Protein AF-A0A1I6YGA0-F1 (afdb_monomer_lite)

Structure (mmCIF, N/CA/C/O backbone):
data_AF-A0A1I6YGA0-F1
#
_entry.id   AF-A0A1I6YGA0-F1
#
loop_
_atom_site.group_PDB
_atom_site.id
_atom_site.type_symbol
_atom_site.label_atom_id
_atom_site.label_alt_id
_atom_site.label_comp_id
_atom_site.label_asym_id
_atom_site.label_entity_id
_atom_site.label_seq_id
_atom_site.pdbx_PDB_ins_code
_atom_site.Cartn_x
_atom_site.Cartn_y
_atom_site.Cartn_z
_atom_site.occupancy
_atom_site.B_iso_or_equiv
_atom_site.auth_seq_id
_atom_site.auth_comp_id
_atom_site.auth_asym_id
_atom_site.auth_atom_id
_atom_site.pdbx_PDB_model_num
ATOM 1 N N . MET A 1 1 ? 22.865 12.315 42.371 1.00 42.34 1 MET A N 1
ATOM 2 C CA . MET A 1 1 ? 21.804 12.345 41.342 1.00 42.34 1 MET A CA 1
ATOM 3 C C . MET A 1 1 ? 22.012 13.599 40.511 1.00 42.34 1 MET A C 1
ATOM 5 O O . MET A 1 1 ? 21.665 14.675 40.975 1.00 42.34 1 MET A O 1
ATOM 9 N N . SER A 1 2 ? 22.669 13.477 39.355 1.00 49.22 2 SER A N 1
ATOM 10 C CA . SER A 1 2 ? 22.859 14.594 38.419 1.00 49.22 2 SER A CA 1
ATOM 11 C C . SER A 1 2 ? 21.800 14.509 37.327 1.00 49.22 2 SER A C 1
ATOM 13 O O . SER A 1 2 ? 21.753 13.516 36.607 1.00 49.22 2 SER A O 1
ATOM 15 N N . PHE A 1 3 ? 20.962 15.538 37.213 1.00 49.97 3 PHE A N 1
ATOM 16 C CA . PHE A 1 3 ? 20.061 15.732 36.079 1.00 49.97 3 PHE A CA 1
ATOM 17 C C . PHE A 1 3 ? 20.820 16.473 34.976 1.00 49.97 3 PHE A C 1
ATOM 19 O O . PHE A 1 3 ? 21.172 17.640 35.135 1.00 49.97 3 PHE A O 1
ATOM 26 N N . ILE A 1 4 ? 21.102 15.784 33.870 1.00 62.03 4 ILE A N 1
ATOM 27 C CA . ILE A 1 4 ? 21.651 16.396 32.657 1.00 62.03 4 ILE A CA 1
ATOM 28 C C . ILE A 1 4 ? 20.467 16.947 31.856 1.00 62.03 4 ILE A C 1
ATOM 30 O O . ILE A 1 4 ? 19.718 16.191 31.244 1.00 62.03 4 ILE A O 1
ATOM 34 N N . PHE A 1 5 ? 20.289 18.268 31.884 1.00 54.16 5 PHE A N 1
ATOM 35 C CA . PHE A 1 5 ? 19.388 18.986 30.984 1.00 54.16 5 PHE A CA 1
ATOM 36 C C . PHE A 1 5 ? 20.065 19.129 29.614 1.00 54.16 5 PHE A C 1
ATOM 38 O O . PHE A 1 5 ? 20.969 19.944 29.443 1.00 54.16 5 PHE A O 1
ATOM 45 N N . PHE A 1 6 ? 19.635 18.331 28.636 1.00 55.50 6 PHE A N 1
ATOM 46 C CA . PHE A 1 6 ? 19.988 18.526 27.229 1.00 55.50 6 PHE A CA 1
ATOM 47 C C . PHE A 1 6 ? 19.051 19.586 26.630 1.00 55.50 6 PHE A C 1
ATOM 49 O O . PHE A 1 6 ? 17.948 19.282 26.180 1.00 55.50 6 PHE A O 1
ATOM 56 N N . SER A 1 7 ? 19.474 20.850 26.660 1.00 58.78 7 SER A N 1
ATOM 57 C CA . SER A 1 7 ? 18.802 21.927 25.926 1.00 58.78 7 SER A CA 1
ATOM 58 C C . SER A 1 7 ? 19.131 21.805 24.439 1.00 58.78 7 SER A C 1
ATOM 60 O O . SER A 1 7 ? 20.240 22.120 24.011 1.00 58.78 7 SER A O 1
ATOM 62 N N . ILE A 1 8 ? 18.166 21.334 23.652 1.00 64.69 8 ILE A N 1
ATOM 63 C CA . ILE A 1 8 ? 18.235 21.313 22.188 1.00 64.69 8 ILE A CA 1
ATOM 64 C C . ILE A 1 8 ? 17.971 22.738 21.691 1.00 64.69 8 ILE A C 1
ATOM 66 O O . ILE A 1 8 ? 16.864 23.260 21.822 1.00 64.69 8 ILE A O 1
ATOM 70 N N . ILE A 1 9 ? 19.001 23.387 21.149 1.00 65.25 9 ILE A N 1
ATOM 71 C CA . ILE A 1 9 ? 18.885 24.699 20.509 1.00 65.25 9 ILE A CA 1
ATOM 72 C C . ILE A 1 9 ? 18.364 24.473 19.086 1.00 65.25 9 ILE A C 1
ATOM 74 O O . ILE A 1 9 ? 19.085 23.963 18.232 1.00 65.25 9 ILE A O 1
ATOM 78 N N . PHE A 1 10 ? 17.112 24.851 18.826 1.00 61.97 10 PHE A N 1
ATOM 79 C CA . PHE A 1 10 ? 16.567 24.928 17.472 1.00 61.97 10 PHE A CA 1
ATOM 80 C C . PHE A 1 10 ? 17.081 26.205 16.795 1.00 61.97 10 PHE A C 1
ATOM 82 O O . PHE A 1 10 ? 16.657 27.311 17.130 1.00 61.97 10 PHE A O 1
ATOM 89 N N . THR A 1 11 ? 17.995 26.074 15.835 1.00 58.34 11 THR A N 1
ATOM 90 C CA . THR A 1 11 ? 18.331 27.163 14.909 1.00 58.34 11 THR A CA 1
ATOM 91 C C . THR A 1 11 ? 17.267 27.250 13.817 1.00 58.34 11 THR A C 1
ATOM 93 O O . THR A 1 11 ? 17.091 26.322 13.033 1.00 58.34 11 THR A O 1
ATOM 96 N N . SER A 1 12 ? 16.545 28.373 13.789 1.00 54.09 12 SER A N 1
ATOM 97 C CA . SER A 1 12 ? 15.520 28.709 12.796 1.00 54.09 12 SER A CA 1
ATOM 98 C C . SER A 1 12 ? 16.169 29.249 11.515 1.00 54.09 12 SER A C 1
ATOM 100 O O . SER A 1 12 ? 16.879 30.255 11.560 1.00 54.09 12 SER A O 1
ATOM 102 N N . CYS A 1 13 ? 15.938 28.593 10.375 1.00 54.66 13 CYS A N 1
ATOM 103 C CA . CYS A 1 13 ? 16.297 29.119 9.057 1.00 54.66 13 CYS A CA 1
ATOM 104 C C . CYS A 1 13 ? 15.231 30.126 8.606 1.00 54.66 13 CYS A C 1
ATOM 106 O O . CYS A 1 13 ? 14.084 29.765 8.348 1.00 54.66 13 CYS A O 1
ATOM 108 N N . LYS A 1 14 ? 15.627 31.396 8.503 1.00 47.12 14 LYS A N 1
ATOM 109 C CA . LYS A 1 14 ? 14.820 32.496 7.973 1.00 47.12 14 LYS A CA 1
ATOM 110 C C . LYS A 1 14 ? 15.209 32.723 6.511 1.00 47.12 14 LYS A C 1
ATOM 112 O O . LYS A 1 14 ? 16.275 33.269 6.254 1.00 47.12 14 LYS A O 1
ATOM 117 N N . ASN A 1 15 ? 14.358 32.312 5.572 1.00 55.34 15 ASN A N 1
ATOM 118 C CA . ASN A 1 15 ? 14.463 32.738 4.177 1.00 55.34 15 ASN A CA 1
ATOM 119 C C . ASN A 1 15 ? 13.444 33.854 3.929 1.00 55.34 15 ASN A C 1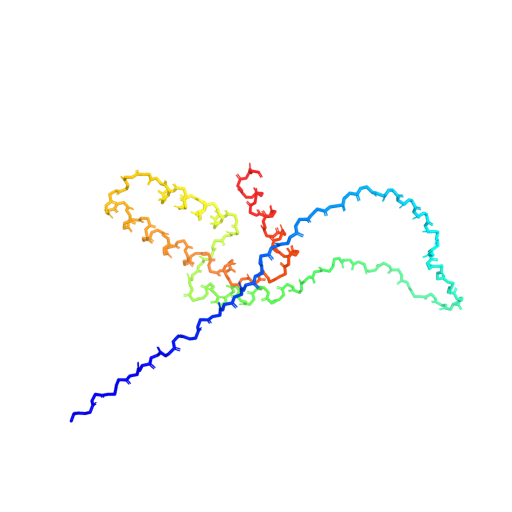
ATOM 121 O O . ASN A 1 15 ? 12.253 33.597 3.778 1.00 55.34 15 ASN A O 1
ATOM 125 N N . ASP A 1 16 ? 13.942 35.089 3.901 1.00 56.16 16 ASP A N 1
ATOM 126 C CA . ASP A 1 16 ? 13.256 36.233 3.309 1.00 56.16 16 ASP A CA 1
ATOM 127 C C . ASP A 1 16 ? 13.551 36.249 1.802 1.00 56.16 16 ASP A C 1
ATOM 129 O O . ASP A 1 16 ? 14.707 36.354 1.395 1.00 56.16 16 ASP A O 1
ATOM 133 N N . ALA A 1 17 ? 12.511 36.172 0.974 1.00 47.16 17 ALA A N 1
ATOM 134 C CA . ALA A 1 17 ? 12.543 36.668 -0.401 1.00 47.16 17 ALA A CA 1
ATOM 135 C C . ALA A 1 17 ? 11.116 37.023 -0.839 1.00 47.16 17 ALA A C 1
ATOM 137 O O . ALA A 1 17 ? 10.391 36.219 -1.424 1.00 47.16 17 ALA A O 1
ATOM 138 N N . SER A 1 18 ? 10.700 38.242 -0.501 1.00 52.03 18 SER A N 1
ATOM 139 C CA . SER A 1 18 ? 9.556 38.915 -1.104 1.00 52.03 18 SER A CA 1
ATOM 140 C C . SER A 1 18 ? 9.965 39.588 -2.423 1.00 52.03 18 SER A C 1
ATOM 142 O O . SER A 1 18 ? 11.060 40.121 -2.579 1.00 52.03 18 SER A O 1
ATOM 144 N N . ASN A 1 19 ? 9.044 39.499 -3.379 1.00 52.62 19 ASN A N 1
ATOM 145 C CA . ASN A 1 19 ? 9.093 39.936 -4.777 1.00 52.62 19 ASN A CA 1
ATOM 146 C C . ASN A 1 19 ? 9.181 41.475 -4.935 1.00 52.62 19 ASN A C 1
ATOM 148 O O . ASN A 1 19 ? 8.706 42.193 -4.051 1.00 52.62 19 ASN A O 1
ATOM 152 N N . PRO A 1 20 ? 9.602 41.994 -6.109 1.00 49.81 20 PRO A N 1
ATOM 153 C CA . PRO A 1 20 ? 8.768 43.027 -6.737 1.00 49.81 20 PRO A CA 1
ATOM 154 C C . PRO A 1 20 ? 8.590 42.897 -8.269 1.00 49.81 20 PRO A C 1
ATOM 156 O O . PRO A 1 20 ? 9.527 42.984 -9.048 1.00 49.81 20 PRO A O 1
ATOM 159 N N . SER A 1 21 ? 7.318 42.729 -8.645 1.00 45.59 21 SER A N 1
ATOM 160 C CA . SER A 1 21 ? 6.516 43.340 -9.728 1.00 45.59 21 SER A CA 1
ATOM 161 C C . SER A 1 21 ? 7.147 44.071 -10.946 1.00 45.59 21 SER A C 1
ATOM 163 O O . SER A 1 21 ? 7.804 45.093 -10.792 1.00 45.59 21 SER A O 1
ATOM 165 N N . SER A 1 22 ? 6.654 43.651 -12.128 1.00 44.25 22 SER A N 1
ATOM 166 C CA . SER A 1 22 ? 6.168 44.416 -13.312 1.00 44.25 22 SER A CA 1
ATOM 167 C C . SER A 1 22 ? 7.109 45.109 -14.321 1.00 44.25 22 SER A C 1
ATOM 169 O O . SER A 1 22 ? 7.956 45.917 -13.965 1.00 44.25 22 SER A O 1
ATOM 171 N N . GLY A 1 23 ? 6.792 44.886 -15.611 1.00 30.98 23 GLY A N 1
ATOM 172 C CA . GLY A 1 23 ? 7.213 45.642 -16.811 1.00 30.98 23 GLY A CA 1
ATOM 173 C C . GLY A 1 23 ? 7.434 44.702 -18.012 1.00 30.98 23 GLY A C 1
ATOM 174 O O . GLY A 1 23 ? 8.439 44.009 -18.038 1.00 30.98 23 GLY A O 1
ATOM 175 N N . ASP A 1 24 ? 6.427 44.399 -18.836 1.00 33.69 24 ASP A N 1
ATOM 176 C CA . ASP A 1 24 ? 5.992 45.096 -20.071 1.00 33.69 24 ASP A CA 1
ATOM 177 C C . ASP A 1 24 ? 6.723 44.627 -21.359 1.00 33.69 24 ASP A C 1
ATOM 179 O O . ASP A 1 24 ? 7.863 44.177 -21.323 1.00 33.69 24 ASP A O 1
ATOM 183 N N . LEU A 1 25 ? 5.978 44.658 -22.468 1.00 46.25 25 LEU A N 1
ATOM 184 C CA . LEU A 1 25 ? 6.155 44.068 -23.802 1.00 46.25 25 LEU A CA 1
ATOM 185 C C . LEU A 1 25 ? 7.572 44.017 -24.418 1.00 46.25 25 LEU A C 1
ATOM 187 O O . LEU A 1 25 ? 8.332 44.979 -24.386 1.00 46.25 25 LEU A O 1
ATOM 191 N N . GLY A 1 26 ? 7.815 42.963 -25.212 1.00 33.16 26 GLY A N 1
ATOM 192 C CA . GLY A 1 26 ? 8.840 42.978 -26.262 1.00 33.16 26 GLY A CA 1
ATOM 193 C C . GLY A 1 26 ? 8.965 41.662 -27.030 1.00 33.16 26 GLY A C 1
ATOM 194 O O . GLY A 1 26 ? 9.661 40.751 -26.596 1.00 33.16 26 GLY A O 1
ATOM 195 N N . ASN A 1 27 ? 8.308 41.568 -28.189 1.00 45.78 27 ASN A N 1
ATOM 196 C CA . ASN A 1 27 ? 8.540 40.513 -29.176 1.00 45.78 27 ASN A CA 1
ATOM 197 C C . ASN A 1 27 ? 9.992 40.553 -29.672 1.00 45.78 27 ASN A C 1
ATOM 199 O O . ASN A 1 27 ? 10.405 41.576 -30.214 1.00 45.78 27 ASN A O 1
ATOM 203 N N . THR A 1 28 ? 10.687 39.414 -29.639 1.00 37.91 28 THR A N 1
ATOM 204 C CA . THR A 1 28 ? 11.838 39.165 -30.516 1.00 37.91 28 THR A CA 1
ATOM 205 C C . THR A 1 28 ? 11.793 37.719 -30.999 1.00 37.91 28 THR A C 1
ATOM 207 O O . THR A 1 28 ? 1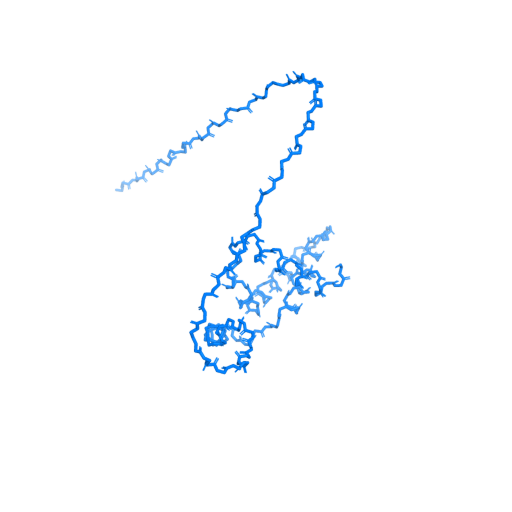2.055 36.782 -30.249 1.00 37.91 28 THR A O 1
ATOM 210 N N . PHE A 1 29 ? 11.439 37.558 -32.274 1.00 44.38 29 PHE A N 1
ATOM 211 C CA . PHE A 1 29 ? 11.752 36.376 -33.070 1.00 44.38 29 PHE A CA 1
ATOM 212 C C . PHE A 1 29 ? 13.272 36.280 -33.219 1.00 44.38 29 PHE A C 1
ATOM 214 O O . PHE A 1 29 ? 13.885 37.241 -33.681 1.00 44.38 29 PHE A O 1
ATOM 221 N N . ILE A 1 30 ? 13.859 35.128 -32.895 1.00 43.66 30 ILE A N 1
ATOM 222 C CA . ILE A 1 30 ? 15.140 34.707 -33.471 1.00 43.66 30 ILE A CA 1
ATOM 223 C C . ILE A 1 30 ? 14.989 33.256 -33.926 1.00 43.66 30 ILE A C 1
ATOM 225 O O . ILE A 1 30 ? 14.966 32.327 -33.121 1.00 43.66 30 ILE A O 1
ATOM 229 N N . ASP A 1 31 ? 14.856 33.112 -35.244 1.00 44.50 31 ASP A N 1
ATOM 230 C CA . ASP A 1 31 ? 15.296 31.949 -36.004 1.00 44.50 31 ASP A CA 1
ATOM 231 C C . ASP A 1 31 ? 16.788 31.723 -35.737 1.00 44.50 31 ASP A C 1
ATOM 233 O O . ASP A 1 31 ? 17.596 32.613 -36.010 1.00 44.50 31 ASP A O 1
ATOM 237 N N . THR A 1 32 ? 17.162 30.525 -35.285 1.00 39.91 32 THR A N 1
ATOM 238 C CA . THR A 1 32 ? 18.535 30.040 -35.451 1.00 39.91 32 THR A CA 1
ATOM 239 C C . THR A 1 32 ? 18.515 28.611 -35.976 1.00 39.91 32 THR A C 1
ATOM 241 O O . THR A 1 32 ? 18.062 27.667 -35.334 1.00 39.91 32 THR A O 1
ATOM 244 N N . ASN A 1 33 ? 19.005 28.548 -37.205 1.00 43.66 33 ASN A N 1
ATOM 245 C CA . ASN A 1 33 ? 19.358 27.430 -38.057 1.00 43.66 33 ASN A CA 1
ATOM 246 C C . ASN A 1 33 ? 20.516 26.582 -37.466 1.00 43.66 33 ASN A C 1
ATOM 248 O O . ASN A 1 33 ? 21.282 27.088 -36.652 1.00 43.66 33 ASN A O 1
ATOM 252 N N . GLU A 1 34 ? 20.664 25.347 -37.973 1.00 40.47 34 GLU A N 1
ATOM 253 C CA . GLU A 1 34 ? 21.823 24.433 -37.867 1.00 40.47 34 GLU A CA 1
ATOM 254 C C . GLU A 1 34 ? 22.126 23.852 -36.468 1.00 40.47 34 GLU A C 1
ATOM 256 O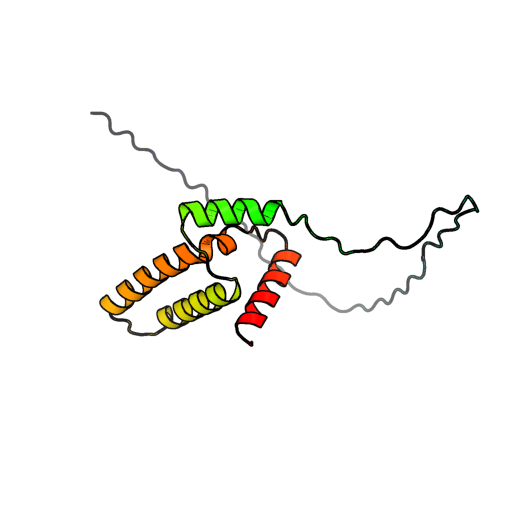 O . GLU A 1 34 ? 22.289 24.554 -35.485 1.00 40.47 34 GLU A O 1
ATOM 261 N N . ASN A 1 35 ? 22.253 22.536 -36.270 1.00 39.16 35 ASN A N 1
ATOM 262 C CA . ASN A 1 35 ? 23.180 21.649 -36.969 1.00 39.16 35 ASN A CA 1
ATOM 263 C C . ASN A 1 35 ? 22.826 20.170 -36.668 1.00 39.16 35 ASN A C 1
ATOM 265 O O . ASN A 1 35 ? 22.759 19.754 -35.510 1.00 39.16 35 ASN A O 1
ATOM 269 N N . LYS A 1 36 ? 22.604 19.373 -37.719 1.00 44.75 36 LYS A N 1
ATOM 270 C CA . LYS A 1 36 ? 22.466 17.907 -37.674 1.00 44.75 36 LYS A CA 1
ATOM 271 C C . LYS A 1 36 ? 23.868 17.293 -37.725 1.00 44.75 36 LYS A C 1
ATOM 273 O O . LYS A 1 36 ? 24.533 17.480 -38.744 1.00 44.75 36 LYS A O 1
ATOM 278 N N . PRO A 1 37 ? 24.311 16.475 -36.752 1.00 38.78 37 PRO A N 1
ATOM 279 C CA . PRO A 1 37 ? 25.534 15.712 -36.948 1.00 38.78 37 PRO A CA 1
ATOM 280 C C . PRO A 1 37 ? 25.292 14.628 -38.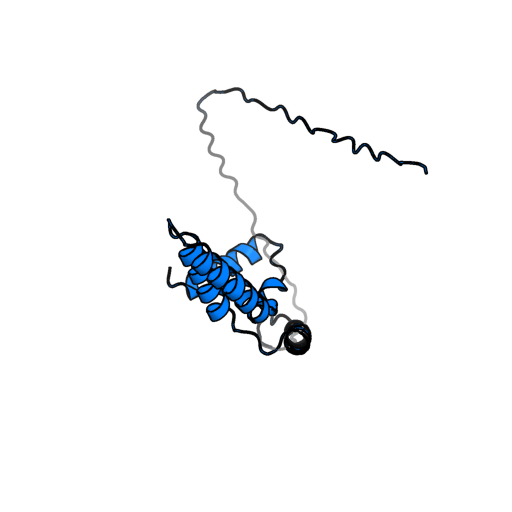012 1.00 38.78 37 PRO A C 1
ATOM 282 O O . PRO A 1 37 ? 24.560 13.658 -37.811 1.00 38.78 37 PRO A O 1
ATOM 285 N N . GLN A 1 38 ? 25.883 14.835 -39.189 1.00 37.00 38 GLN A N 1
ATOM 286 C CA . GLN A 1 38 ? 26.100 13.811 -40.207 1.00 37.00 38 GLN A CA 1
ATOM 287 C C . GLN A 1 38 ? 27.335 13.012 -39.774 1.00 37.00 38 GLN A C 1
ATOM 289 O O . GLN A 1 38 ? 28.447 13.532 -39.808 1.00 37.00 38 GLN A O 1
ATOM 294 N N . ILE A 1 39 ? 27.148 11.766 -39.340 1.00 36.88 39 ILE A N 1
ATOM 295 C CA . ILE A 1 39 ? 28.266 10.853 -39.094 1.00 36.88 39 ILE A CA 1
ATOM 296 C C . ILE A 1 39 ? 28.663 10.256 -40.447 1.00 36.88 39 ILE A C 1
ATOM 298 O O . ILE A 1 39 ? 27.910 9.487 -41.039 1.00 36.88 39 ILE A O 1
ATOM 302 N N . ILE A 1 40 ? 29.834 10.651 -40.944 1.00 38.22 40 ILE A N 1
ATOM 303 C CA . ILE A 1 40 ? 30.519 10.013 -42.070 1.00 38.22 40 ILE A CA 1
ATOM 304 C C . ILE A 1 40 ? 31.417 8.934 -41.458 1.00 38.22 40 ILE A C 1
ATOM 306 O O . ILE A 1 40 ? 32.379 9.265 -40.768 1.00 38.22 40 ILE A O 1
ATOM 310 N N . VAL A 1 41 ? 31.093 7.659 -41.676 1.00 40.19 41 VAL A N 1
ATOM 311 C CA . VAL A 1 41 ? 31.958 6.524 -41.313 1.00 40.19 41 VAL A CA 1
ATOM 312 C C . VAL A 1 41 ? 32.658 6.046 -42.591 1.00 40.19 41 VAL A C 1
ATOM 314 O O . VAL A 1 41 ? 31.958 5.761 -43.564 1.00 40.19 41 VAL A O 1
ATOM 317 N N . PRO A 1 42 ? 34.002 5.991 -42.645 1.00 42.50 42 PRO A N 1
ATOM 318 C CA . PRO A 1 42 ? 34.709 5.321 -43.726 1.00 42.50 42 PRO A CA 1
ATOM 319 C C . PRO A 1 42 ? 34.667 3.797 -43.536 1.00 42.50 42 PRO A C 1
ATOM 321 O O . PRO A 1 42 ? 34.771 3.303 -42.415 1.00 42.50 42 PRO A O 1
ATOM 324 N N . ASP A 1 43 ? 34.508 3.099 -44.661 1.00 41.22 43 ASP A N 1
ATOM 325 C CA . ASP A 1 43 ? 34.462 1.642 -44.831 1.00 41.22 43 ASP A CA 1
ATOM 326 C C . ASP A 1 43 ? 35.496 0.878 -43.993 1.00 41.22 43 ASP A C 1
ATOM 328 O O . ASP A 1 43 ? 36.687 1.202 -43.996 1.00 41.22 43 ASP A O 1
ATOM 332 N N . GLY A 1 44 ? 35.037 -0.192 -43.342 1.00 35.44 44 GLY A N 1
ATOM 333 C CA . GLY A 1 44 ? 35.882 -1.088 -42.564 1.00 35.44 44 GLY A CA 1
ATOM 334 C C . GLY A 1 44 ? 35.107 -2.201 -41.864 1.00 35.44 44 GLY A C 1
ATOM 335 O O . GLY A 1 44 ? 34.940 -2.158 -40.656 1.00 35.44 44 GLY A O 1
ATOM 336 N N . GLU A 1 45 ? 34.710 -3.193 -42.658 1.00 38.34 45 GLU A N 1
ATOM 337 C CA . GLU A 1 45 ? 34.474 -4.594 -42.279 1.00 38.34 45 GLU A CA 1
ATOM 338 C C . GLU A 1 45 ? 33.215 -4.962 -41.464 1.00 38.34 45 GLU A C 1
ATOM 340 O O . GLU A 1 45 ? 32.829 -4.374 -40.461 1.00 38.34 45 GLU A O 1
ATOM 345 N N . LEU A 1 46 ? 32.558 -5.987 -41.997 1.00 47.84 46 LEU A N 1
ATOM 346 C CA . LEU A 1 46 ? 31.247 -6.526 -41.688 1.00 47.84 46 LEU A CA 1
ATOM 347 C C . LEU A 1 46 ? 31.342 -7.517 -40.517 1.00 47.84 46 LEU A C 1
ATOM 349 O O . LEU A 1 46 ? 31.850 -8.618 -40.709 1.00 47.84 46 LEU A O 1
ATOM 353 N N . GLU A 1 47 ? 30.758 -7.195 -39.361 1.00 46.59 47 GLU A N 1
ATOM 354 C CA . GLU A 1 47 ? 30.248 -8.225 -38.450 1.00 46.59 47 GLU A CA 1
ATOM 355 C C . GLU A 1 47 ? 28.725 -8.112 -38.313 1.00 46.59 47 GLU A C 1
ATOM 357 O O . GLU A 1 47 ? 28.136 -7.052 -38.109 1.00 46.59 47 GLU A O 1
ATOM 362 N N . SER A 1 48 ? 28.115 -9.267 -38.548 1.00 42.66 48 SER A N 1
ATOM 363 C CA . SER A 1 48 ? 26.705 -9.597 -38.709 1.00 42.66 48 SER A CA 1
ATOM 364 C C . SER A 1 48 ? 25.804 -9.091 -37.579 1.00 42.66 48 SER A C 1
ATOM 366 O O . SER A 1 48 ? 26.109 -9.260 -36.406 1.00 42.66 48 SER A O 1
ATOM 368 N N . LEU A 1 49 ? 24.692 -8.455 -37.947 1.00 42.25 49 LEU A N 1
ATOM 369 C CA . LEU A 1 49 ? 23.340 -9.041 -37.945 1.00 42.25 49 LEU A CA 1
ATOM 370 C C . LEU A 1 49 ? 22.743 -9.227 -36.538 1.00 42.25 49 LEU A C 1
ATOM 372 O O . LEU A 1 49 ? 23.081 -10.152 -35.808 1.00 42.25 49 LEU A O 1
ATOM 376 N N . ASP A 1 50 ? 21.805 -8.332 -36.223 1.00 47.56 50 ASP A N 1
ATOM 377 C CA . ASP A 1 50 ? 20.620 -8.558 -35.393 1.00 47.56 50 ASP A CA 1
ATOM 378 C C . ASP A 1 50 ? 20.753 -9.592 -34.266 1.00 47.56 50 ASP A C 1
ATOM 380 O O . ASP A 1 50 ? 20.334 -10.743 -34.373 1.00 47.56 50 ASP A O 1
ATOM 384 N N . THR A 1 51 ? 21.252 -9.135 -33.122 1.00 43.69 51 THR A N 1
ATOM 385 C CA . THR A 1 51 ? 20.904 -9.715 -31.821 1.00 43.69 51 THR A CA 1
ATOM 386 C C . THR A 1 51 ? 20.335 -8.564 -30.992 1.00 43.69 51 THR A C 1
ATOM 388 O O . THR A 1 51 ? 21.064 -7.720 -30.494 1.00 43.69 51 THR A O 1
ATOM 391 N N . LEU A 1 52 ? 19.042 -8.288 -31.143 1.00 44.19 52 LEU A N 1
ATOM 392 C CA . LEU A 1 52 ? 17.996 -8.826 -30.280 1.00 44.19 52 LEU A CA 1
ATOM 393 C C . LEU A 1 52 ? 18.042 -8.271 -28.848 1.00 44.19 52 LEU A C 1
ATOM 395 O O . LEU A 1 52 ? 19.006 -8.449 -28.117 1.00 44.19 52 LEU A O 1
ATOM 399 N N . ILE A 1 53 ? 16.862 -7.775 -28.466 1.00 42.41 53 ILE A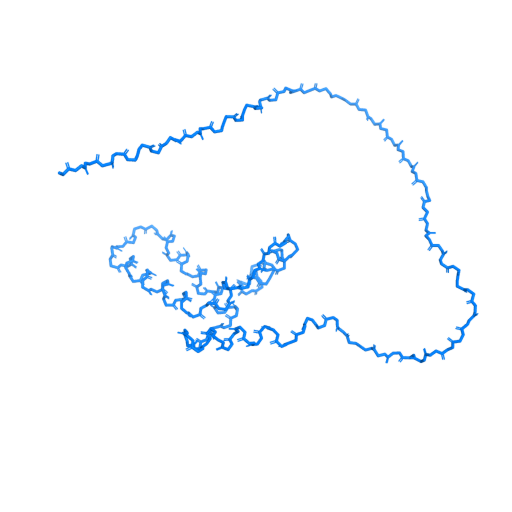 N 1
ATOM 400 C CA . ILE A 1 53 ? 16.283 -7.821 -27.123 1.00 42.41 53 ILE A CA 1
ATOM 401 C C . ILE A 1 53 ? 16.622 -6.622 -26.239 1.00 42.41 53 ILE A C 1
ATOM 403 O O . ILE A 1 53 ? 17.762 -6.346 -25.896 1.00 42.41 53 ILE A O 1
ATOM 407 N N . ASN A 1 54 ? 15.538 -5.910 -25.914 1.00 44.22 54 ASN A N 1
ATOM 408 C CA . ASN A 1 54 ? 15.233 -5.267 -24.645 1.00 44.22 54 ASN A CA 1
ATOM 409 C C . ASN A 1 54 ? 16.435 -5.045 -23.729 1.00 44.22 54 ASN A C 1
ATOM 411 O O . ASN A 1 54 ? 17.070 -5.987 -23.265 1.00 44.22 54 ASN A O 1
ATOM 415 N N . LYS A 1 55 ? 16.623 -3.788 -23.333 1.00 41.00 55 LYS A N 1
ATOM 416 C CA . LYS A 1 55 ? 17.227 -3.452 -22.048 1.00 41.00 55 LYS A CA 1
ATOM 417 C C . LYS A 1 55 ? 16.324 -4.023 -20.941 1.00 41.00 55 LYS A C 1
ATOM 419 O O . LYS A 1 55 ? 15.543 -3.304 -20.330 1.00 41.00 55 LYS A O 1
ATOM 424 N N . GLU A 1 56 ? 16.364 -5.343 -20.789 1.00 52.91 56 GLU A N 1
ATOM 425 C CA . GLU A 1 56 ? 15.963 -6.083 -19.610 1.00 52.91 56 GLU A CA 1
ATOM 426 C C . GLU A 1 56 ? 16.957 -5.648 -18.544 1.00 52.91 56 GLU A C 1
ATOM 428 O O . GLU A 1 56 ? 18.131 -6.020 -18.525 1.00 52.91 56 GLU A O 1
ATOM 433 N N . GLU A 1 57 ? 16.480 -4.744 -17.704 1.00 50.69 57 GLU A N 1
ATOM 434 C CA . GLU A 1 57 ? 16.932 -4.651 -16.333 1.00 50.69 57 GLU A CA 1
ATOM 435 C C . GLU A 1 57 ? 17.100 -6.081 -15.798 1.00 50.69 57 GLU A C 1
ATOM 437 O O . GLU A 1 57 ? 16.183 -6.895 -15.901 1.00 50.69 57 GLU A O 1
ATOM 442 N N . SER A 1 58 ? 18.314 -6.419 -15.362 1.00 39.00 58 SER A N 1
ATOM 443 C CA . SER A 1 58 ? 18.698 -7.781 -14.990 1.00 39.00 58 SER A CA 1
ATOM 444 C C . SER A 1 58 ? 17.628 -8.430 -14.094 1.00 39.00 58 SER A C 1
ATOM 446 O O . SER A 1 58 ? 17.411 -7.950 -12.979 1.00 39.00 58 SER A O 1
ATOM 448 N N . PRO A 1 59 ? 16.980 -9.534 -14.514 1.00 48.44 59 PRO A N 1
ATOM 449 C CA . PRO A 1 59 ? 15.906 -10.170 -13.746 1.00 48.44 59 PRO A CA 1
ATOM 450 C C . PRO A 1 59 ? 16.388 -10.793 -12.424 1.00 48.44 59 PRO A C 1
ATOM 452 O O . PRO A 1 59 ? 15.584 -11.301 -11.649 1.00 48.44 59 PRO A O 1
ATOM 455 N N . ALA A 1 60 ? 17.691 -10.774 -12.134 1.00 45.06 60 ALA A N 1
ATOM 456 C CA . ALA A 1 60 ? 18.247 -11.394 -10.938 1.00 45.06 60 ALA A CA 1
ATOM 457 C C . ALA A 1 60 ? 18.050 -10.550 -9.662 1.00 45.06 60 ALA A C 1
ATOM 459 O O . ALA A 1 60 ? 17.679 -11.109 -8.632 1.00 45.06 60 ALA A O 1
ATOM 460 N N . SER A 1 61 ? 18.226 -9.220 -9.704 1.00 50.38 61 SER A N 1
ATOM 461 C CA . SER A 1 61 ? 18.265 -8.416 -8.464 1.00 50.38 61 SER A CA 1
ATOM 462 C C . SER A 1 61 ? 16.887 -8.159 -7.850 1.00 50.38 61 SER A C 1
ATOM 464 O O . SER A 1 61 ? 16.753 -8.166 -6.632 1.00 50.38 61 SER A O 1
ATOM 466 N N . ILE A 1 62 ? 15.846 -8.004 -8.675 1.00 57.69 62 ILE A N 1
ATOM 467 C CA . ILE A 1 62 ? 14.460 -7.813 -8.203 1.00 57.69 62 ILE A CA 1
ATOM 468 C C . ILE A 1 62 ? 13.923 -9.103 -7.553 1.00 57.69 62 ILE A C 1
ATOM 470 O O . ILE A 1 62 ? 13.060 -9.078 -6.674 1.00 57.69 62 ILE A O 1
ATOM 474 N N . THR A 1 63 ? 14.455 -10.258 -7.958 1.00 66.81 63 THR A N 1
ATOM 475 C CA . THR A 1 63 ? 13.979 -11.561 -7.488 1.00 66.81 63 THR A CA 1
ATOM 476 C C . THR A 1 63 ? 14.535 -11.908 -6.107 1.00 66.81 63 THR A C 1
ATOM 478 O O . THR A 1 63 ? 13.791 -12.415 -5.269 1.00 66.81 63 THR A O 1
ATOM 481 N N . GLU A 1 64 ? 15.806 -11.604 -5.832 1.00 79.81 64 GLU A N 1
ATOM 482 C CA . GLU A 1 64 ? 16.446 -11.917 -4.544 1.00 79.81 64 GLU A CA 1
ATOM 483 C C . GLU A 1 64 ? 15.855 -11.109 -3.380 1.00 79.81 64 GLU A C 1
ATOM 485 O O . GLU A 1 64 ? 15.509 -11.684 -2.345 1.00 79.81 64 GLU A O 1
ATOM 490 N N . GLU A 1 65 ? 15.641 -9.805 -3.569 1.00 82.56 65 GLU A N 1
ATOM 491 C CA . GLU A 1 65 ? 15.015 -8.943 -2.559 1.00 82.56 65 GLU A CA 1
ATOM 492 C C . GLU A 1 65 ? 13.581 -9.394 -2.246 1.00 82.56 65 GLU A C 1
ATOM 494 O O . GLU A 1 65 ? 13.195 -9.535 -1.083 1.00 82.56 65 GLU A O 1
ATOM 499 N N . LYS A 1 66 ? 12.794 -9.712 -3.281 1.00 84.25 66 LYS A N 1
ATOM 500 C CA . LYS A 1 66 ? 11.434 -10.233 -3.109 1.00 84.25 66 LYS A CA 1
ATOM 501 C C . LYS A 1 66 ? 11.417 -11.558 -2.345 1.00 84.25 66 LYS A C 1
ATOM 503 O O . LYS A 1 66 ? 10.538 -11.748 -1.506 1.00 84.25 66 LYS A O 1
ATOM 508 N N . ILE A 1 67 ? 12.378 -12.451 -2.597 1.00 88.19 67 ILE A N 1
ATOM 509 C CA . ILE A 1 67 ? 12.513 -13.721 -1.866 1.00 88.19 67 ILE A CA 1
ATOM 510 C C . ILE A 1 67 ? 12.801 -13.467 -0.381 1.00 88.19 67 ILE A C 1
ATOM 512 O O . ILE A 1 67 ? 12.193 -14.107 0.480 1.00 88.19 67 ILE A O 1
ATOM 516 N N . GLU A 1 68 ? 13.703 -12.541 -0.055 1.00 90.69 68 GLU A N 1
ATOM 517 C CA . GLU A 1 68 ? 14.021 -12.220 1.339 1.00 90.69 68 GLU A CA 1
ATOM 518 C C . GLU A 1 68 ? 12.842 -11.554 2.064 1.00 90.69 68 GLU A C 1
ATOM 520 O O . GLU A 1 68 ? 12.514 -11.920 3.197 1.00 90.69 68 GLU A O 1
ATOM 525 N N . ILE A 1 69 ? 12.137 -10.645 1.389 1.00 88.25 69 ILE A N 1
ATOM 526 C CA . ILE A 1 69 ? 10.906 -10.040 1.905 1.00 88.25 69 ILE A CA 1
ATOM 527 C C . ILE A 1 69 ? 9.841 -11.117 2.149 1.00 88.25 69 ILE A C 1
ATOM 529 O O . ILE A 1 69 ? 9.242 -11.150 3.222 1.00 88.25 69 ILE A O 1
ATOM 533 N N . GLU A 1 70 ? 9.625 -12.042 1.212 1.00 92.25 70 GLU A N 1
ATOM 534 C CA . GLU A 1 70 ? 8.651 -13.128 1.382 1.00 92.25 70 GLU A CA 1
ATOM 535 C C . GLU A 1 70 ? 9.031 -14.093 2.509 1.00 92.25 70 GLU A C 1
ATOM 537 O O . GLU A 1 70 ? 8.156 -14.585 3.226 1.00 92.25 70 GLU A O 1
ATOM 542 N N . LYS A 1 71 ? 10.327 -14.329 2.722 1.00 93.38 71 LYS A N 1
ATOM 543 C CA . LYS A 1 71 ? 10.820 -15.128 3.848 1.00 93.38 71 LYS A CA 1
ATOM 544 C C . LYS A 1 71 ? 10.520 -14.467 5.198 1.00 93.38 71 LYS A C 1
ATOM 546 O O . LYS A 1 71 ? 10.179 -15.172 6.146 1.00 93.38 71 LYS A O 1
ATOM 551 N N . ASN A 1 72 ? 10.636 -13.142 5.286 1.00 92.25 72 ASN A N 1
ATOM 552 C CA . ASN A 1 72 ? 10.476 -12.398 6.540 1.00 92.25 72 ASN A CA 1
ATOM 553 C C . ASN A 1 72 ? 9.019 -11.993 6.829 1.00 92.25 72 ASN A C 1
ATOM 555 O O . ASN A 1 72 ? 8.603 -11.973 7.987 1.00 92.25 72 ASN A O 1
ATOM 559 N N . PHE A 1 73 ? 8.234 -11.694 5.792 1.00 92.69 73 PHE A N 1
ATOM 560 C CA . PHE A 1 73 ? 6.889 -11.112 5.904 1.00 92.69 73 PHE A CA 1
ATOM 561 C C . PHE A 1 73 ? 5.785 -11.999 5.298 1.00 92.69 73 PHE A C 1
ATOM 563 O O . PHE A 1 73 ? 4.596 -11.676 5.366 1.00 92.69 73 PHE A O 1
ATOM 570 N N . GLY A 1 74 ? 6.158 -13.152 4.739 1.00 93.25 74 GLY A N 1
ATOM 571 C CA . GLY A 1 74 ? 5.254 -14.081 4.068 1.00 93.25 74 GLY A CA 1
ATOM 572 C C . GLY A 1 74 ? 4.904 -13.647 2.645 1.00 93.25 74 GLY A C 1
ATOM 573 O O . GLY A 1 74 ? 5.396 -12.643 2.137 1.00 93.25 74 GLY A O 1
ATOM 574 N N . GLN A 1 75 ? 4.010 -14.405 2.000 1.00 93.19 75 GLN A N 1
ATOM 575 C CA . GLN A 1 75 ? 3.590 -14.142 0.620 1.00 93.19 75 GLN A CA 1
ATOM 576 C C . GLN A 1 75 ? 3.110 -12.697 0.440 1.00 93.19 75 GLN A C 1
ATOM 578 O O . GLN A 1 75 ? 2.174 -12.265 1.129 1.00 93.19 75 GLN A O 1
ATOM 583 N N . GLN A 1 76 ? 3.726 -12.016 -0.523 1.00 94.69 76 GLN A N 1
ATOM 584 C CA . GLN A 1 76 ? 3.445 -10.633 -0.884 1.00 94.69 76 GLN A CA 1
ATOM 585 C C . GLN A 1 76 ? 2.349 -10.558 -1.950 1.00 94.69 76 GLN A C 1
ATOM 587 O O . GLN A 1 76 ? 2.170 -11.474 -2.760 1.00 94.69 76 GLN A O 1
ATOM 592 N N . TRP A 1 77 ? 1.584 -9.473 -1.925 1.00 95.00 77 TRP A N 1
ATOM 593 C CA . TRP A 1 77 ? 0.601 -9.170 -2.956 1.00 95.00 77 TRP A CA 1
ATOM 594 C C . TRP A 1 77 ? 1.263 -8.552 -4.184 1.00 95.00 77 TRP A C 1
ATOM 596 O O . TRP A 1 77 ? 2.351 -7.984 -4.121 1.00 95.00 77 TRP A O 1
ATOM 606 N N . ASP A 1 78 ? 0.584 -8.677 -5.321 1.00 92.81 78 ASP A N 1
ATOM 607 C CA . ASP A 1 78 ? 0.999 -7.975 -6.527 1.00 92.81 78 ASP A CA 1
ATOM 608 C C . ASP A 1 78 ? 0.761 -6.460 -6.411 1.00 92.81 78 ASP A C 1
ATOM 610 O O . ASP A 1 78 ? 0.037 -5.958 -5.541 1.00 92.81 78 ASP A O 1
ATOM 614 N N . PHE A 1 79 ? 1.372 -5.726 -7.341 1.00 92.44 79 PHE A N 1
ATOM 615 C CA . PHE A 1 79 ? 1.325 -4.272 -7.371 1.00 92.44 79 PHE A CA 1
ATOM 616 C C . PHE A 1 79 ? -0.106 -3.713 -7.337 1.00 92.44 79 PHE A C 1
ATOM 618 O O . PHE A 1 79 ? -0.423 -2.858 -6.510 1.00 92.44 79 PHE A O 1
ATOM 625 N N . CYS A 1 80 ? -1.000 -4.202 -8.203 1.00 94.50 80 CYS A N 1
ATOM 626 C CA . CYS A 1 80 ? -2.346 -3.640 -8.290 1.00 94.50 80 CYS A CA 1
ATOM 627 C C . CYS A 1 80 ? -3.233 -3.993 -7.090 1.00 94.50 80 CYS A C 1
ATOM 629 O O . CYS A 1 80 ? -4.071 -3.169 -6.720 1.00 94.50 80 CYS A O 1
ATOM 631 N N . ASN A 1 81 ? -3.080 -5.168 -6.474 1.00 96.19 81 ASN A N 1
ATOM 632 C CA . ASN A 1 81 ? -3.828 -5.507 -5.263 1.00 96.19 81 ASN A CA 1
ATOM 633 C C . ASN A 1 81 ? -3.429 -4.598 -4.103 1.00 96.19 81 ASN A C 1
ATOM 635 O O . ASN A 1 81 ? -4.304 -4.084 -3.407 1.00 96.19 81 ASN A O 1
ATOM 639 N N . CYS A 1 82 ? -2.135 -4.324 -3.951 1.00 95.50 82 CYS A N 1
ATOM 640 C CA . CYS A 1 82 ? -1.652 -3.358 -2.972 1.00 95.50 82 CYS A CA 1
ATOM 641 C C . CYS A 1 82 ? -2.171 -1.945 -3.232 1.00 95.50 82 CYS A C 1
ATOM 643 O O . CYS A 1 82 ? -2.719 -1.330 -2.321 1.00 95.50 82 CYS A O 1
ATOM 645 N N . VAL A 1 83 ? -2.083 -1.452 -4.473 1.00 94.81 83 VAL A N 1
ATOM 646 C CA . VAL A 1 83 ? -2.606 -0.124 -4.841 1.00 94.81 83 VAL A CA 1
ATOM 647 C C . VAL A 1 83 ? -4.095 -0.003 -4.513 1.00 94.81 83 VAL A C 1
ATOM 649 O O . VAL A 1 83 ? -4.502 0.962 -3.874 1.00 94.81 83 VAL A O 1
ATOM 652 N N . LYS A 1 84 ? -4.908 -0.995 -4.890 1.00 96.19 84 LYS A N 1
ATOM 653 C CA . LYS A 1 84 ? -6.353 -0.989 -4.611 1.00 96.19 84 LYS A CA 1
ATOM 654 C C . LYS A 1 84 ? -6.662 -1.070 -3.118 1.00 96.19 84 LYS A C 1
ATOM 656 O O . LYS A 1 84 ? -7.588 -0.415 -2.651 1.00 96.19 84 LYS A O 1
ATOM 661 N N . ALA A 1 85 ? -5.916 -1.881 -2.369 1.00 96.25 85 ALA A N 1
ATOM 662 C CA . ALA A 1 85 ? -6.114 -2.018 -0.932 1.00 96.25 85 ALA A CA 1
ATOM 663 C C . ALA A 1 85 ? -5.751 -0.728 -0.183 1.00 96.25 85 ALA A C 1
ATOM 665 O O . ALA A 1 85 ? -6.511 -0.306 0.688 1.00 96.25 85 ALA A O 1
ATOM 666 N N . LEU A 1 86 ? -4.635 -0.091 -0.551 1.00 95.31 86 LEU A N 1
ATOM 667 C CA . LEU A 1 86 ? -4.208 1.192 0.006 1.00 95.31 86 LEU A CA 1
ATOM 668 C C . LEU A 1 86 ? -5.196 2.309 -0.343 1.00 95.31 86 LEU A C 1
ATOM 670 O O . LEU A 1 86 ? -5.632 3.026 0.551 1.00 95.31 86 LEU A O 1
ATOM 674 N N . ASP A 1 87 ? -5.621 2.406 -1.604 1.00 95.50 87 ASP A N 1
ATOM 675 C CA . ASP A 1 87 ? -6.628 3.381 -2.034 1.00 95.50 87 ASP A CA 1
ATOM 676 C C . ASP A 1 87 ? -7.957 3.190 -1.281 1.00 95.50 87 ASP A C 1
ATOM 678 O O . ASP A 1 87 ? -8.507 4.135 -0.714 1.00 95.50 87 ASP A O 1
ATOM 682 N N . SER A 1 88 ? -8.424 1.943 -1.154 1.00 96.12 88 SER A N 1
ATOM 683 C CA . SER A 1 88 ? -9.621 1.617 -0.373 1.00 96.12 88 SER A CA 1
ATOM 684 C C . SER A 1 88 ? -9.483 1.978 1.108 1.00 96.12 88 SER A C 1
ATOM 686 O O . SER A 1 88 ? -10.467 2.408 1.714 1.00 96.12 88 SER A O 1
ATOM 688 N N . LEU A 1 89 ? -8.306 1.781 1.707 1.00 96.56 89 LEU A N 1
ATOM 689 C CA . LEU A 1 89 ? -8.033 2.159 3.091 1.00 96.56 89 LEU A CA 1
ATOM 690 C C . LEU A 1 89 ? -8.072 3.684 3.249 1.00 96.56 89 LEU A C 1
ATOM 692 O O . LEU A 1 89 ? -8.734 4.177 4.159 1.00 96.56 89 LEU A O 1
ATOM 696 N N . THR A 1 90 ? -7.426 4.429 2.349 1.00 95.56 90 THR A N 1
ATOM 697 C CA . THR A 1 90 ? -7.450 5.899 2.350 1.00 95.56 90 THR A CA 1
ATOM 698 C C . THR A 1 90 ? -8.873 6.432 2.205 1.00 95.56 90 THR A C 1
ATOM 700 O O . THR A 1 90 ? -9.274 7.312 2.964 1.00 95.56 90 THR A O 1
ATOM 703 N N . GLN A 1 91 ? -9.673 5.864 1.298 1.00 96.19 91 GLN A N 1
ATOM 704 C CA . GLN A 1 91 ? -11.088 6.220 1.161 1.00 96.19 91 GLN A CA 1
ATOM 705 C C . GLN A 1 91 ? -11.888 5.923 2.437 1.00 96.19 91 GLN A C 1
ATOM 707 O O . GLN A 1 91 ? -12.751 6.710 2.822 1.00 96.19 91 GLN A O 1
ATOM 712 N N . ALA A 1 92 ? -11.616 4.796 3.102 1.00 96.31 92 ALA A N 1
ATOM 713 C CA . ALA A 1 92 ? -12.296 4.429 4.340 1.00 96.31 92 ALA A CA 1
ATOM 714 C C . ALA A 1 92 ? -11.927 5.359 5.505 1.00 96.31 92 ALA A C 1
ATOM 716 O O . ALA A 1 92 ? -12.822 5.789 6.228 1.00 96.31 92 ALA A O 1
ATOM 717 N N . LEU A 1 93 ? -10.647 5.715 5.641 1.00 95.50 93 LEU A N 1
ATOM 718 C CA . LEU A 1 93 ? -10.155 6.677 6.633 1.00 95.50 93 LEU A CA 1
ATOM 719 C C . LEU A 1 93 ? -10.647 8.107 6.362 1.00 95.50 93 LEU A C 1
ATOM 721 O O . LEU A 1 93 ? -10.812 8.884 7.294 1.00 95.50 93 LEU A O 1
ATOM 725 N N . GLY A 1 94 ? -10.914 8.451 5.100 1.00 95.31 94 GLY A N 1
ATOM 726 C CA . GLY A 1 94 ? -11.480 9.744 4.707 1.00 95.31 94 GLY A CA 1
ATOM 727 C C . GLY A 1 94 ? -12.974 9.913 5.014 1.00 95.31 94 GLY A C 1
ATOM 728 O O . GLY A 1 94 ? -13.530 10.979 4.745 1.00 95.31 94 GLY A O 1
ATOM 729 N N . LYS A 1 95 ? -13.653 8.887 5.546 1.00 95.06 95 LYS A N 1
ATOM 730 C CA . LYS A 1 95 ? -15.062 8.991 5.948 1.00 95.06 95 LYS A CA 1
ATOM 731 C C . LYS A 1 95 ? -15.198 9.839 7.212 1.00 95.06 95 LYS A C 1
ATOM 733 O O . LYS A 1 95 ? -14.468 9.666 8.181 1.00 95.06 95 LYS A O 1
ATOM 738 N N . ASN A 1 96 ? -16.196 10.718 7.228 1.00 91.12 96 ASN A N 1
ATOM 739 C CA . ASN A 1 96 ? -16.541 11.479 8.426 1.00 91.12 96 ASN A CA 1
ATOM 740 C C . ASN A 1 96 ? -17.257 10.583 9.449 1.00 91.12 96 ASN A C 1
ATOM 742 O O . ASN A 1 96 ? -18.083 9.755 9.064 1.00 91.12 96 ASN A O 1
ATOM 746 N N . ASN A 1 97 ? -17.020 10.836 10.740 1.00 93.69 97 ASN A N 1
ATOM 747 C CA . ASN A 1 97 ? -17.690 10.184 11.876 1.00 93.69 97 ASN A CA 1
ATOM 748 C C . ASN A 1 97 ? -17.411 8.678 12.032 1.00 93.69 97 ASN A C 1
ATOM 750 O O . ASN A 1 97 ? -18.323 7.918 12.348 1.00 93.69 97 ASN A O 1
ATOM 754 N N . LEU A 1 98 ? -16.163 8.248 11.833 1.00 95.44 98 LEU A N 1
ATOM 755 C CA . LEU A 1 98 ? -15.736 6.912 12.253 1.00 95.44 98 LEU A CA 1
ATOM 756 C C . LEU A 1 98 ? -15.829 6.800 13.779 1.00 95.44 98 LEU A C 1
ATOM 758 O O . LEU A 1 98 ? -15.365 7.687 14.497 1.00 95.44 98 LEU A O 1
ATOM 762 N N . SER A 1 99 ? -16.420 5.716 14.270 1.00 97.25 99 SER A N 1
ATOM 763 C CA . SER A 1 99 ? -16.312 5.343 15.681 1.00 97.25 99 SER A CA 1
ATOM 764 C C . SER A 1 99 ? -14.889 4.890 16.018 1.00 97.25 99 SER A C 1
ATOM 766 O O . SER A 1 99 ? -14.155 4.430 15.141 1.00 97.25 99 SER A O 1
ATOM 768 N N . ASP A 1 100 ? -14.513 4.949 17.297 1.00 96.56 100 ASP A N 1
ATOM 769 C CA . ASP A 1 100 ? -13.197 4.482 17.764 1.00 96.56 100 ASP A CA 1
ATOM 770 C C . ASP A 1 100 ? -12.941 3.021 17.359 1.00 96.56 100 ASP A C 1
ATOM 772 O O . ASP A 1 100 ? -11.862 2.671 16.891 1.00 96.56 100 ASP A O 1
ATOM 776 N N . GLN A 1 101 ? -13.973 2.175 17.432 1.00 97.69 101 GLN A N 1
ATOM 777 C CA . GLN A 1 101 ? -13.882 0.777 17.018 1.00 97.69 101 GLN A CA 1
ATOM 778 C C . GLN A 1 101 ? -13.627 0.623 15.509 1.00 97.69 101 GLN A C 1
ATOM 780 O O . GLN A 1 101 ? -12.870 -0.257 15.099 1.00 97.69 101 GLN A O 1
ATOM 785 N N . GLU A 1 102 ? -14.265 1.439 14.666 1.00 97.19 102 GLU A N 1
ATOM 786 C CA . GLU A 1 102 ? -14.023 1.413 13.218 1.00 97.19 102 GLU A CA 1
ATOM 787 C C . GLU A 1 102 ? -12.621 1.919 12.883 1.00 97.19 102 GLU A C 1
ATOM 789 O O . GLU A 1 102 ? -11.961 1.352 12.012 1.00 97.19 102 GLU A O 1
ATOM 794 N N . LEU A 1 103 ? -12.148 2.948 13.589 1.00 97.19 103 LEU A N 1
ATOM 795 C CA . LEU A 1 103 ? -10.787 3.445 13.437 1.00 97.19 103 LEU A CA 1
ATOM 796 C C . LEU A 1 103 ? -9.766 2.357 13.791 1.00 97.19 103 LEU A C 1
ATOM 798 O O . LEU A 1 103 ? -8.887 2.076 12.977 1.00 97.19 103 LEU A O 1
ATOM 802 N N . ASP A 1 104 ? -9.928 1.683 14.930 1.00 97.75 104 ASP A N 1
ATOM 803 C CA . ASP A 1 104 ? -9.050 0.583 15.348 1.00 97.75 104 ASP A CA 1
ATOM 804 C C . ASP A 1 104 ? -9.020 -0.554 14.315 1.00 97.75 104 ASP A C 1
ATOM 806 O O . ASP A 1 104 ? -7.956 -1.080 13.981 1.00 97.75 104 ASP A O 1
ATOM 810 N N . GLN A 1 105 ? -10.176 -0.908 13.743 1.00 97.69 105 GLN A N 1
ATOM 811 C CA . GLN A 1 105 ? -10.253 -1.915 12.679 1.00 97.69 105 GLN A CA 1
ATOM 812 C C . GLN A 1 105 ? -9.527 -1.478 11.403 1.00 97.69 105 GLN A C 1
ATOM 814 O O . GLN A 1 105 ? -8.870 -2.299 10.755 1.00 97.69 105 GLN A O 1
ATOM 819 N N . LEU A 1 106 ? -9.638 -0.203 11.022 1.00 97.75 106 LEU A N 1
ATOM 820 C CA . LEU A 1 106 ? -8.940 0.338 9.858 1.00 97.75 106 LEU A CA 1
ATOM 821 C C . LEU A 1 106 ? -7.425 0.377 10.078 1.00 97.75 106 LEU A C 1
ATOM 823 O O . LEU A 1 106 ? -6.691 0.035 9.152 1.00 97.75 106 LEU A O 1
ATOM 827 N N . LEU A 1 107 ? -6.963 0.705 11.286 1.00 97.00 107 LEU A N 1
ATOM 828 C CA . LEU A 1 107 ? -5.542 0.670 11.649 1.00 97.00 107 LEU A CA 1
ATOM 829 C C . LEU A 1 107 ? -4.995 -0.766 11.657 1.00 97.00 107 LEU A C 1
ATOM 831 O O . LEU A 1 107 ? -3.975 -1.057 11.039 1.00 97.00 107 LEU A O 1
ATOM 835 N N . GLN A 1 108 ? -5.725 -1.720 12.237 1.00 97.75 108 GLN A N 1
ATOM 836 C CA . GLN A 1 108 ? -5.324 -3.128 12.161 1.00 97.75 108 GLN A CA 1
ATOM 837 C C . GLN A 1 108 ? -5.262 -3.619 10.704 1.00 97.75 108 GLN A C 1
ATOM 839 O O . GLN A 1 108 ? -4.390 -4.404 10.317 1.00 97.75 108 GLN A O 1
ATOM 844 N N . ARG A 1 109 ? -6.192 -3.150 9.865 1.00 96.88 109 ARG A N 1
ATOM 845 C CA . ARG A 1 109 ? -6.181 -3.457 8.437 1.00 96.88 109 ARG A CA 1
ATOM 846 C C . ARG A 1 109 ? -5.020 -2.777 7.714 1.00 96.88 109 ARG A C 1
ATOM 848 O O . ARG A 1 109 ? -4.483 -3.393 6.794 1.00 96.88 109 ARG A O 1
ATOM 855 N N . SER A 1 110 ? -4.616 -1.571 8.114 1.00 96.62 110 SER A N 1
ATOM 856 C CA . SER A 1 110 ? -3.447 -0.904 7.541 1.00 96.62 110 SER A CA 1
ATOM 857 C C . SER A 1 110 ? -2.171 -1.691 7.800 1.00 96.62 110 SER A C 1
ATOM 859 O O . SER A 1 110 ? -1.409 -1.903 6.861 1.00 96.62 110 SER A O 1
ATOM 861 N N . ASP A 1 111 ? -2.003 -2.227 9.009 1.00 96.56 111 ASP A N 1
ATOM 862 C CA . ASP A 1 111 ? -0.837 -3.046 9.364 1.00 96.56 111 ASP A CA 1
ATOM 863 C C . ASP A 1 111 ? -0.781 -4.337 8.540 1.00 96.56 111 ASP A C 1
ATOM 865 O O . ASP A 1 111 ? 0.274 -4.750 8.054 1.00 96.56 111 ASP A O 1
ATOM 869 N N . TYR A 1 112 ? -1.937 -4.972 8.325 1.00 96.44 112 TYR A N 1
ATOM 870 C CA . TYR A 1 112 ? -2.015 -6.162 7.482 1.00 96.44 112 TYR A CA 1
ATOM 871 C C . TYR A 1 112 ? -1.683 -5.862 6.015 1.00 96.44 112 TYR A C 1
ATOM 873 O O . TYR A 1 112 ? -0.979 -6.641 5.372 1.00 96.44 112 TYR A O 1
ATOM 881 N N . ILE A 1 113 ? -2.179 -4.744 5.478 1.00 95.88 113 ILE A N 1
ATOM 882 C CA . ILE A 1 113 ? -1.863 -4.314 4.110 1.00 95.88 113 ILE A CA 1
ATOM 883 C C . ILE A 1 113 ? -0.364 -4.015 3.989 1.00 95.88 113 ILE A C 1
ATOM 885 O O . ILE A 1 113 ? 0.270 -4.501 3.057 1.00 95.88 113 ILE A O 1
ATOM 889 N N . ASP A 1 114 ? 0.218 -3.290 4.944 1.00 94.69 114 ASP A N 1
ATOM 890 C CA . ASP A 1 114 ? 1.651 -2.979 4.974 1.00 94.69 114 ASP A CA 1
ATOM 891 C C . ASP A 1 114 ? 2.513 -4.253 5.003 1.00 94.69 114 ASP A C 1
ATOM 893 O O . ASP A 1 114 ? 3.466 -4.377 4.234 1.00 94.69 114 ASP A O 1
ATOM 897 N N . LEU A 1 115 ? 2.129 -5.262 5.793 1.00 95.38 115 LEU A N 1
ATOM 898 C CA . LEU A 1 115 ? 2.798 -6.569 5.815 1.00 95.38 115 LEU A CA 1
ATOM 899 C C . LEU A 1 115 ? 2.767 -7.283 4.450 1.00 95.38 115 LEU A C 1
ATOM 901 O O . LEU A 1 115 ? 3.717 -7.980 4.084 1.00 95.38 115 LEU A O 1
ATOM 905 N N . LYS A 1 116 ? 1.670 -7.134 3.701 1.00 95.88 116 LYS A N 1
ATOM 906 C CA . LYS A 1 116 ? 1.467 -7.774 2.392 1.00 95.88 116 LYS A CA 1
ATOM 907 C C . LYS A 1 116 ? 2.083 -7.021 1.219 1.00 95.88 116 LYS A C 1
ATOM 909 O O . LYS A 1 116 ? 2.199 -7.607 0.144 1.00 95.88 116 LYS A O 1
ATOM 914 N N . CYS A 1 117 ? 2.450 -5.761 1.414 1.00 95.19 117 CYS A N 1
ATOM 915 C CA . CYS A 1 117 ? 2.876 -4.856 0.351 1.00 95.19 117 CYS A CA 1
ATOM 916 C C . CYS A 1 117 ? 4.323 -4.373 0.513 1.00 95.19 117 CYS A C 1
ATOM 918 O O . CYS A 1 117 ? 4.715 -3.387 -0.116 1.00 95.19 117 CYS A O 1
ATOM 920 N N . LYS A 1 118 ? 5.134 -5.086 1.308 1.00 93.06 118 LYS A N 1
ATOM 921 C CA . LYS A 1 118 ? 6.521 -4.717 1.621 1.00 93.06 118 LYS A CA 1
ATOM 922 C C . LYS A 1 118 ? 7.408 -4.602 0.391 1.00 93.06 118 LYS A C 1
ATOM 924 O O . LYS A 1 118 ? 8.235 -3.697 0.336 1.00 93.06 118 LYS A O 1
ATOM 929 N N . THR A 1 119 ? 7.200 -5.452 -0.614 1.00 86.50 119 THR A N 1
ATOM 930 C CA . THR A 1 119 ? 7.975 -5.401 -1.865 1.00 86.50 119 THR A CA 1
ATOM 931 C C . THR A 1 119 ? 7.832 -4.057 -2.578 1.00 86.50 119 THR A C 1
ATOM 933 O O . THR A 1 119 ? 8.810 -3.525 -3.077 1.00 86.50 119 THR A O 1
ATOM 936 N N . ILE A 1 120 ? 6.642 -3.453 -2.566 1.00 83.88 120 ILE A N 1
ATOM 937 C CA . ILE A 1 120 ? 6.387 -2.196 -3.288 1.00 83.88 120 ILE A CA 1
ATOM 938 C C . ILE A 1 120 ? 6.965 -1.002 -2.531 1.00 83.88 120 ILE A C 1
ATOM 940 O O . ILE A 1 120 ? 7.420 -0.043 -3.142 1.00 83.88 120 ILE A O 1
ATOM 944 N N . THR A 1 121 ? 6.951 -1.047 -1.197 1.00 75.56 121 THR A N 1
ATOM 945 C CA . THR A 1 121 ? 7.557 0.007 -0.370 1.00 75.56 121 THR A CA 1
ATOM 946 C C . THR A 1 121 ? 9.083 -0.024 -0.387 1.00 75.56 121 THR A C 1
ATOM 948 O O . THR A 1 121 ? 9.705 0.980 -0.051 1.00 75.56 121 THR A O 1
ATOM 951 N N . ALA A 1 122 ? 9.676 -1.168 -0.734 1.00 74.75 122 ALA A N 1
ATOM 952 C CA . ALA A 1 122 ? 11.120 -1.340 -0.792 1.00 74.75 122 ALA A CA 1
ATOM 953 C C . ALA A 1 122 ? 11.724 -0.818 -2.108 1.00 74.75 122 ALA A C 1
ATOM 955 O O . ALA A 1 122 ? 12.869 -0.379 -2.111 1.00 74.75 122 ALA A O 1
ATOM 956 N N . GLU A 1 123 ? 10.940 -0.774 -3.195 1.00 70.69 123 GLU A N 1
ATOM 957 C CA . GLU A 1 123 ? 11.375 -0.236 -4.488 1.00 70.69 123 GLU A CA 1
ATOM 958 C C . GLU A 1 123 ? 11.620 1.289 -4.413 1.00 70.69 123 GLU A C 1
ATOM 960 O O . GLU A 1 123 ? 10.678 2.073 -4.236 1.00 70.69 123 GLU A O 1
ATOM 965 N N . PRO A 1 124 ? 12.867 1.767 -4.576 1.00 65.44 124 PRO A N 1
ATOM 966 C CA . PRO A 1 124 ? 13.149 3.193 -4.545 1.00 65.44 124 PRO A CA 1
ATOM 967 C C . PRO A 1 124 ? 12.680 3.870 -5.843 1.00 65.44 124 PRO A C 1
ATOM 969 O O . PRO A 1 124 ? 13.221 3.619 -6.912 1.00 65.44 124 PRO A O 1
ATOM 972 N N . SER A 1 125 ? 11.720 4.798 -5.758 1.00 67.38 125 SER A N 1
ATOM 973 C CA . SER A 1 125 ? 11.385 5.723 -6.858 1.00 67.38 125 SER A CA 1
ATOM 974 C C . SER A 1 125 ? 12.019 7.097 -6.603 1.00 67.38 125 SER A C 1
ATOM 976 O O . SER A 1 125 ? 11.402 8.011 -6.026 1.00 67.38 125 SER A O 1
ATOM 978 N N . SER A 1 126 ? 13.292 7.224 -6.959 1.00 76.25 126 SER A N 1
ATOM 979 C CA . SER A 1 126 ? 14.127 8.374 -6.595 1.00 76.25 126 SER A CA 1
ATOM 980 C C . SER A 1 126 ? 14.127 9.467 -7.664 1.00 76.25 126 SER A C 1
ATOM 982 O O . SER A 1 126 ? 14.177 10.653 -7.319 1.00 76.25 126 SER A O 1
ATOM 984 N N . THR A 1 127 ? 13.991 9.097 -8.940 1.00 87.69 127 THR A N 1
ATOM 985 C CA . THR A 1 127 ? 14.007 10.045 -10.062 1.00 87.69 127 THR A CA 1
ATOM 986 C C . THR A 1 127 ? 12.605 10.540 -10.436 1.00 87.69 127 THR A C 1
ATOM 988 O O . THR A 1 127 ? 11.585 9.950 -10.072 1.00 87.69 127 THR A O 1
ATOM 991 N N . LEU A 1 128 ? 12.531 11.665 -11.161 1.00 87.31 128 LEU A N 1
ATOM 992 C CA . LEU A 1 128 ? 11.257 12.205 -11.653 1.00 87.31 128 LEU A CA 1
ATOM 993 C C . LEU A 1 128 ? 10.575 11.231 -12.627 1.00 87.31 128 LEU A C 1
ATOM 995 O O . LEU A 1 128 ? 9.380 10.977 -12.500 1.00 87.31 128 LEU A O 1
ATOM 999 N N . GLU A 1 129 ? 11.344 10.648 -13.546 1.00 87.62 129 GLU A N 1
ATOM 1000 C CA . GLU A 1 129 ? 10.846 9.689 -14.536 1.00 87.62 129 GLU A CA 1
ATOM 1001 C C . GLU A 1 129 ? 10.275 8.425 -13.872 1.00 87.62 129 GLU A C 1
ATOM 1003 O O . GLU A 1 129 ? 9.163 8.002 -14.198 1.00 87.62 129 GLU A O 1
ATOM 1008 N N . GLU A 1 130 ? 10.973 7.867 -12.876 1.00 86.62 130 GLU A N 1
ATOM 1009 C CA . GLU A 1 130 ? 10.496 6.715 -12.096 1.00 86.62 130 GLU A CA 1
ATOM 1010 C C . GLU A 1 130 ? 9.177 7.015 -11.383 1.00 86.62 130 GLU A C 1
ATOM 1012 O O . GLU A 1 130 ? 8.253 6.197 -11.399 1.00 86.62 130 GLU A O 1
ATOM 1017 N N . ARG A 1 131 ? 9.055 8.206 -10.785 1.00 86.25 131 ARG A N 1
ATOM 1018 C CA . ARG A 1 131 ? 7.825 8.633 -10.102 1.00 86.25 131 ARG A CA 1
ATOM 1019 C C . ARG A 1 131 ? 6.665 8.786 -11.076 1.00 86.25 131 ARG A C 1
ATOM 1021 O O . ARG A 1 131 ? 5.555 8.352 -10.770 1.00 86.25 131 ARG A O 1
ATOM 1028 N N . GLU A 1 132 ? 6.898 9.360 -12.252 1.00 90.75 132 GLU A N 1
ATOM 1029 C CA . GLU A 1 132 ? 5.871 9.468 -13.290 1.00 90.75 132 GLU A CA 1
ATOM 1030 C C . GLU A 1 132 ? 5.438 8.093 -13.811 1.00 90.75 132 GLU A C 1
ATOM 1032 O O . GLU A 1 132 ? 4.240 7.838 -13.977 1.00 90.75 132 GLU A O 1
ATOM 1037 N N . ALA A 1 133 ? 6.387 7.185 -14.041 1.00 88.38 133 ALA A N 1
ATOM 1038 C CA . ALA A 1 133 ? 6.100 5.813 -14.448 1.00 88.38 133 ALA A CA 1
ATOM 1039 C C . ALA A 1 133 ? 5.309 5.058 -13.368 1.00 88.38 133 ALA A C 1
ATOM 1041 O O . ALA A 1 133 ? 4.315 4.395 -13.681 1.00 88.38 133 ALA A O 1
ATOM 1042 N N . HIS A 1 134 ? 5.687 5.209 -12.097 1.00 89.06 134 HIS A N 1
ATOM 1043 C CA . HIS A 1 134 ? 4.955 4.655 -10.961 1.00 89.06 134 HIS A CA 1
ATOM 1044 C C . HIS A 1 134 ? 3.522 5.202 -10.907 1.00 89.06 134 HIS A C 1
ATOM 1046 O O . HIS A 1 134 ? 2.570 4.425 -10.855 1.00 89.06 134 HIS A O 1
ATOM 1052 N N . GLN A 1 135 ? 3.332 6.519 -11.032 1.00 89.94 135 GLN A N 1
ATOM 1053 C CA . GLN A 1 135 ? 1.996 7.122 -11.070 1.00 89.94 135 GLN A CA 1
ATOM 1054 C C . GLN A 1 135 ? 1.151 6.611 -12.243 1.00 89.94 135 GLN A C 1
ATOM 1056 O O . GLN A 1 135 ? -0.041 6.352 -12.069 1.00 89.94 135 GLN A O 1
ATOM 1061 N N . LYS A 1 136 ? 1.743 6.418 -13.430 1.00 92.25 136 LYS A N 1
ATOM 1062 C CA . LYS A 1 136 ? 1.049 5.807 -14.578 1.00 92.25 136 LYS A CA 1
ATOM 1063 C C . LYS A 1 136 ? 0.585 4.382 -14.255 1.00 92.25 136 LYS A C 1
ATOM 1065 O O . LYS A 1 136 ? -0.557 4.037 -14.560 1.00 92.25 136 LYS A O 1
ATOM 1070 N N . LYS A 1 137 ? 1.429 3.568 -13.606 1.00 91.06 137 LYS A N 1
ATOM 1071 C CA . LYS A 1 137 ? 1.062 2.212 -13.154 1.00 91.06 137 LYS A CA 1
ATOM 1072 C C . LYS A 1 137 ? -0.070 2.251 -12.120 1.00 91.06 137 LYS A C 1
ATOM 1074 O O . LYS A 1 137 ? -1.029 1.495 -12.258 1.00 91.06 137 LYS A O 1
ATOM 1079 N N . VAL A 1 138 ? -0.001 3.156 -11.139 1.00 92.12 138 VAL A N 1
ATOM 1080 C CA . VAL A 1 138 ? -1.055 3.349 -10.124 1.00 92.12 138 VAL A CA 1
ATOM 1081 C C . VAL A 1 138 ? -2.394 3.690 -10.781 1.00 92.12 138 VAL A C 1
ATOM 1083 O O . VAL A 1 138 ? -3.384 3.005 -10.528 1.00 92.12 138 VAL A O 1
ATOM 1086 N N . ARG A 1 139 ? -2.429 4.682 -11.684 1.00 93.69 139 ARG A N 1
ATOM 1087 C CA . ARG A 1 139 ? -3.656 5.077 -12.408 1.00 93.69 139 ARG A CA 1
ATOM 1088 C C . ARG A 1 139 ? -4.268 3.908 -13.177 1.00 93.69 139 ARG A C 1
ATOM 1090 O O . ARG A 1 139 ? -5.465 3.657 -13.072 1.00 93.69 139 ARG A O 1
ATOM 1097 N N . LYS A 1 140 ? -3.425 3.120 -13.854 1.00 94.25 140 LYS A N 1
ATOM 1098 C CA . LYS A 1 140 ? -3.857 1.912 -14.568 1.00 94.25 140 LYS A CA 1
ATOM 1099 C C . LYS A 1 140 ? -4.521 0.884 -13.644 1.00 94.25 140 LYS A C 1
ATOM 1101 O O . LYS A 1 140 ? -5.475 0.241 -14.065 1.00 94.25 140 LYS A O 1
ATOM 1106 N N . CYS A 1 141 ? -4.052 0.718 -12.407 1.00 94.69 141 CYS A N 1
ATOM 1107 C CA . CYS A 1 141 ? -4.678 -0.203 -11.451 1.00 94.69 141 CYS A CA 1
ATOM 1108 C C . CYS A 1 141 ? -6.039 0.296 -10.940 1.00 94.69 141 CYS A C 1
ATOM 1110 O O . CYS A 1 141 ? -6.905 -0.526 -10.630 1.00 94.69 141 CYS A O 1
ATOM 1112 N N . LEU A 1 142 ? -6.214 1.617 -10.835 1.00 93.81 142 LEU A N 1
ATOM 1113 C CA . LEU A 1 142 ? -7.429 2.254 -10.318 1.00 93.81 142 LEU A CA 1
ATOM 1114 C C . LEU A 1 142 ? -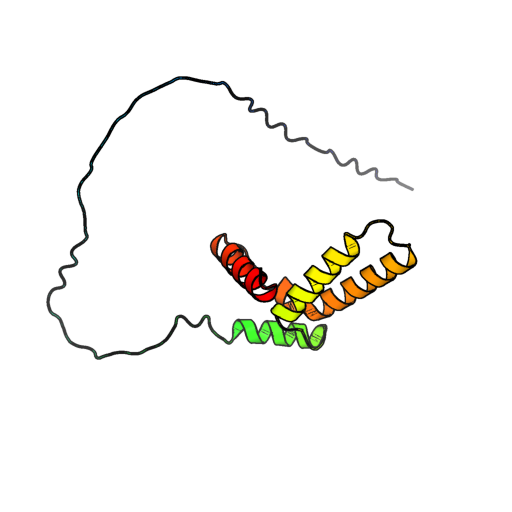8.488 2.529 -11.400 1.00 93.81 142 LEU A C 1
ATOM 1116 O O . LEU A 1 142 ? -9.592 2.933 -11.055 1.00 93.81 142 LEU A O 1
ATOM 1120 N N . ASN A 1 143 ? -8.190 2.262 -12.679 1.00 85.50 143 ASN A N 1
ATOM 1121 C CA . ASN A 1 143 ? -9.054 2.572 -13.828 1.00 85.50 143 ASN A CA 1
ATOM 1122 C C . ASN A 1 143 ? -9.461 4.061 -13.908 1.00 85.50 143 ASN A C 1
ATOM 1124 O O . ASN A 1 143 ? -10.583 4.365 -14.313 1.00 85.50 143 ASN A O 1
ATOM 1128 N N . ASN A 1 144 ? -8.548 4.963 -13.529 1.00 57.69 144 ASN A N 1
ATOM 1129 C CA . ASN A 1 144 ? -8.726 6.422 -13.544 1.00 57.69 144 ASN A CA 1
ATOM 1130 C C . ASN A 1 144 ? -7.862 7.102 -14.610 1.00 57.69 144 ASN A C 1
ATOM 1132 O O . ASN A 1 144 ? -6.721 6.629 -14.839 1.00 57.69 144 ASN A O 1
#

Radius of gyration: 27.87 Å; chains: 1; bounding box: 54×61×86 Å

Organism: NCBI:txid477690

pLDDT: mean 71.72, std 23.35, range [30.98, 97.75]

Sequence (144 aa):
MSFIFFSIIFTSCKNDASNPSSGDLGNTFIDTNENKPQIIVPDGELESLDTLINKEESPASITEEKIEIEKNFGQQWDFCNCVKALDSLTQALGKNNLSDQELDQLLQRSDYIDLKCKTITAEPSSTLEEREAHQKKVRKCLNN

Foldseek 3Di:
DDDDDDDDDDDDDDDDDDDDDDDDDDDDDDDDDDDDDDDDDDDDDDDDDDDDDDPPPPPPPLVVVQVVLCVVLNAADDPLVLLVLVVVLVVQVPDPPDDPVNVVVSVVSVVVSCSRHVSVVPDDQPDPVSVVVSVVVSCVSVVD

Secondary structure (DSSP, 8-state):
----------------------------------------------------------TTHHHHHHHHHHHHH-SPPPHHHHHHHHHHHHHHHTSTT--HHHHHHHHHHHHHHHHH-HHHHHS---SHHHHHHHHHHHHHHHT-